Protein AF-D3AUE5-F1 (afdb_monomer_lite)

Structure (mmCIF, N/CA/C/O backbone):
data_AF-D3AUE5-F1
#
_entry.id   AF-D3AUE5-F1
#
loop_
_atom_site.group_PDB
_atom_site.id
_atom_site.type_symbol
_atom_site.label_atom_id
_atom_site.label_alt_id
_atom_site.label_comp_id
_atom_site.label_asym_id
_atom_site.label_entity_id
_atom_site.label_seq_id
_atom_site.pdbx_PDB_ins_code
_atom_site.Cartn_x
_atom_site.Cartn_y
_atom_site.Cartn_z
_atom_site.occupancy
_atom_site.B_iso_or_equiv
_atom_site.auth_seq_id
_atom_site.auth_comp_id
_atom_site.auth_asym_id
_atom_site.auth_atom_id
_atom_site.pdbx_PDB_model_num
ATOM 1 N N . MET A 1 1 ? 29.375 -4.337 -26.519 1.00 60.84 1 MET A N 1
ATOM 2 C CA . MET A 1 1 ? 27.931 -4.620 -26.569 1.00 60.84 1 MET A CA 1
ATOM 3 C C . MET A 1 1 ? 27.412 -4.008 -27.846 1.00 60.84 1 MET A C 1
ATOM 5 O O . MET A 1 1 ? 27.765 -2.870 -28.140 1.00 60.84 1 MET A O 1
ATOM 9 N N . ASP A 1 2 ? 26.705 -4.788 -28.654 1.00 84.19 2 ASP A N 1
ATOM 10 C CA . ASP A 1 2 ? 26.180 -4.308 -29.927 1.00 84.19 2 ASP A CA 1
ATOM 11 C C . ASP A 1 2 ? 25.014 -3.338 -29.660 1.00 84.19 2 ASP A C 1
ATOM 13 O O . ASP A 1 2 ? 24.219 -3.531 -28.738 1.00 84.19 2 ASP A O 1
ATOM 17 N N . ARG A 1 3 ? 24.875 -2.277 -30.460 1.00 83.62 3 AR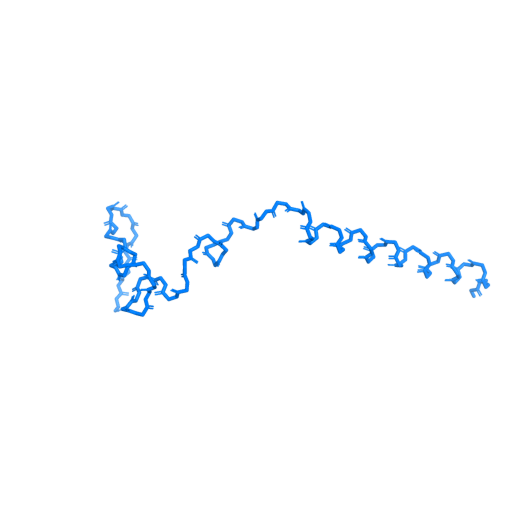G A N 1
ATOM 18 C CA . ARG A 1 3 ? 23.870 -1.215 -30.234 1.00 83.62 3 ARG A CA 1
ATOM 19 C C . ARG A 1 3 ? 22.436 -1.766 -30.251 1.00 83.62 3 ARG A C 1
ATOM 21 O O . ARG A 1 3 ? 21.525 -1.210 -29.639 1.00 83.62 3 ARG A O 1
AT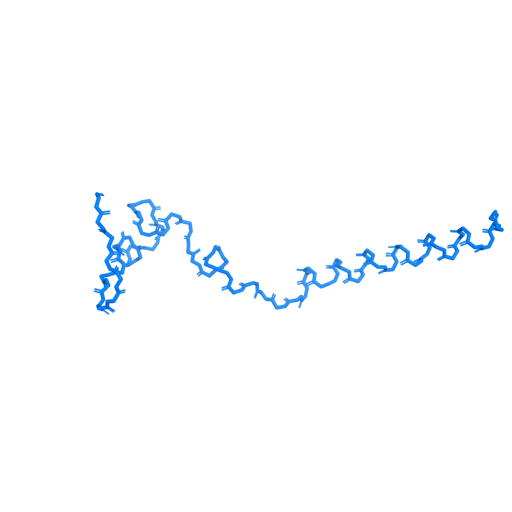OM 28 N N . LYS A 1 4 ? 22.241 -2.885 -30.956 1.00 82.69 4 LYS A N 1
ATOM 29 C CA . LYS A 1 4 ? 20.984 -3.644 -31.000 1.00 82.69 4 LYS A CA 1
ATOM 30 C C . LYS A 1 4 ? 20.703 -4.384 -29.691 1.00 82.69 4 LYS A C 1
ATOM 32 O O . LYS A 1 4 ? 19.549 -4.438 -29.270 1.00 82.69 4 LYS A O 1
ATOM 37 N N . GLU A 1 5 ? 21.735 -4.918 -29.041 1.00 83.88 5 GLU A N 1
ATOM 38 C CA . GLU A 1 5 ? 21.621 -5.620 -27.757 1.00 83.88 5 GLU A CA 1
ATOM 39 C C . GLU A 1 5 ? 21.265 -4.644 -26.632 1.00 83.88 5 GLU A C 1
ATOM 41 O O . GLU A 1 5 ? 20.362 -4.914 -25.841 1.00 83.88 5 GLU A O 1
ATOM 46 N N . GLU A 1 6 ? 21.890 -3.464 -26.607 1.00 84.88 6 GLU A N 1
ATOM 47 C CA . GLU A 1 6 ? 21.561 -2.400 -25.648 1.00 84.88 6 GLU A CA 1
ATOM 48 C C . GLU A 1 6 ? 20.099 -1.951 -25.769 1.00 84.88 6 GLU A C 1
ATOM 50 O O . GLU A 1 6 ? 19.387 -1.828 -24.768 1.00 84.88 6 GLU A O 1
ATOM 55 N N . HIS A 1 7 ? 19.616 -1.773 -27.001 1.00 86.62 7 HIS A N 1
ATOM 56 C CA . HIS A 1 7 ? 18.226 -1.411 -27.257 1.00 86.62 7 HIS A CA 1
ATOM 57 C C . HIS A 1 7 ? 17.247 -2.523 -26.842 1.00 86.62 7 HIS A C 1
ATOM 59 O O . HIS A 1 7 ? 16.204 -2.244 -26.245 1.00 86.62 7 HIS A O 1
ATOM 65 N N . ALA A 1 8 ? 17.584 -3.790 -27.106 1.00 90.62 8 ALA A N 1
ATOM 66 C CA . ALA A 1 8 ? 16.772 -4.930 -26.689 1.00 90.62 8 ALA A CA 1
ATOM 67 C C . ALA A 1 8 ? 16.659 -5.023 -25.157 1.00 90.62 8 ALA A C 1
ATOM 69 O O . ALA A 1 8 ? 15.555 -5.195 -24.632 1.00 90.62 8 ALA A O 1
ATOM 70 N N . MET A 1 9 ? 17.769 -4.825 -24.435 1.00 89.62 9 MET A N 1
ATOM 71 C CA . MET A 1 9 ? 17.780 -4.797 -22.969 1.00 89.62 9 MET A CA 1
ATOM 72 C C . MET A 1 9 ? 16.948 -3.638 -22.409 1.00 89.62 9 MET A C 1
ATOM 74 O O . MET A 1 9 ? 16.152 -3.837 -21.487 1.00 89.62 9 MET A O 1
ATOM 78 N N . ALA A 1 10 ? 17.069 -2.436 -22.983 1.00 89.25 10 ALA A N 1
ATOM 79 C CA . ALA A 1 10 ? 16.283 -1.276 -22.564 1.00 89.25 10 ALA A CA 1
ATOM 80 C C . ALA A 1 10 ? 14.774 -1.506 -22.761 1.00 89.25 10 ALA A C 1
ATOM 82 O O . ALA A 1 10 ? 13.973 -1.223 -21.864 1.00 89.25 10 ALA A O 1
ATOM 83 N N . LEU A 1 11 ? 14.383 -2.086 -23.901 1.00 90.19 11 LEU A N 1
ATOM 84 C CA . LEU A 1 11 ? 12.991 -2.420 -24.196 1.00 90.19 11 LEU A CA 1
ATOM 85 C C . LEU A 1 11 ? 12.446 -3.487 -23.235 1.00 90.19 11 LEU A C 1
ATOM 87 O O . LEU A 1 11 ? 11.318 -3.369 -22.752 1.00 90.19 11 LEU A O 1
ATOM 91 N N . GLN A 1 12 ? 13.242 -4.510 -22.916 1.00 89.00 12 GLN A N 1
ATOM 92 C CA . GLN A 1 12 ? 12.862 -5.541 -21.951 1.00 89.00 12 GLN A CA 1
ATOM 93 C C . GLN A 1 12 ? 12.687 -4.959 -20.542 1.00 89.00 12 GLN A C 1
ATOM 95 O O . GLN A 1 12 ? 11.692 -5.251 -19.875 1.00 89.00 12 GLN A O 1
ATOM 100 N N . ALA A 1 13 ? 13.597 -4.086 -20.104 1.00 89.12 13 ALA A N 1
ATOM 101 C CA . ALA A 1 13 ? 13.495 -3.404 -18.818 1.00 89.12 13 ALA A CA 1
ATOM 102 C C . ALA A 1 13 ? 12.247 -2.508 -18.739 1.00 89.12 13 ALA A C 1
ATOM 104 O O . ALA A 1 13 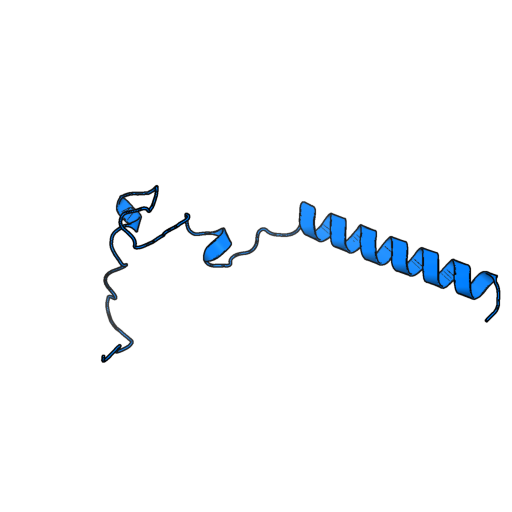? 11.545 -2.513 -17.725 1.00 89.12 13 ALA A O 1
ATOM 105 N N . ALA A 1 14 ? 11.929 -1.777 -19.811 1.00 87.75 14 ALA A N 1
ATOM 106 C CA . ALA A 1 14 ? 10.720 -0.961 -19.890 1.00 87.75 14 ALA A CA 1
ATOM 107 C C . ALA A 1 14 ? 9.445 -1.818 -19.790 1.00 87.75 14 ALA A C 1
ATOM 109 O O . ALA A 1 14 ? 8.558 -1.508 -18.995 1.00 87.75 14 ALA A O 1
ATOM 110 N N . ARG A 1 15 ? 9.384 -2.945 -20.513 1.00 84.06 15 ARG A N 1
ATOM 111 C CA . ARG A 1 15 ? 8.267 -3.902 -20.429 1.00 84.06 15 ARG A CA 1
ATOM 112 C C . ARG A 1 15 ? 8.114 -4.491 -19.028 1.00 84.06 15 ARG A C 1
ATOM 114 O O . ARG A 1 15 ? 7.002 -4.559 -18.513 1.00 84.06 15 ARG A O 1
ATOM 121 N N . ALA A 1 16 ? 9.219 -4.862 -18.381 1.00 84.00 16 ALA A N 1
ATOM 122 C CA . ALA A 1 16 ? 9.195 -5.385 -17.017 1.00 84.00 16 ALA A CA 1
ATOM 123 C C . ALA A 1 16 ? 8.671 -4.349 -16.006 1.00 84.00 16 ALA A C 1
ATOM 125 O O . ALA A 1 16 ? 7.932 -4.703 -15.088 1.00 84.00 16 ALA A O 1
ATOM 126 N N . ARG A 1 17 ? 9.020 -3.065 -16.172 1.00 79.12 17 ARG A N 1
ATOM 127 C CA . ARG A 1 17 ? 8.475 -1.973 -15.347 1.00 79.12 17 ARG A CA 1
ATOM 128 C C . ARG A 1 17 ? 6.975 -1.783 -15.582 1.00 79.12 17 ARG A C 1
ATOM 130 O O . ARG A 1 17 ? 6.234 -1.700 -14.607 1.00 79.12 17 ARG A O 1
ATOM 137 N N . ALA A 1 18 ? 6.530 -1.787 -16.840 1.00 79.69 18 ALA A N 1
ATOM 138 C CA . ALA A 1 18 ? 5.115 -1.653 -17.189 1.00 79.69 18 ALA A CA 1
ATOM 139 C C . ALA A 1 18 ? 4.265 -2.801 -16.614 1.00 79.69 18 ALA A C 1
ATOM 141 O O . ALA A 1 18 ? 3.263 -2.548 -15.951 1.00 79.69 18 ALA A O 1
ATOM 142 N N . ALA A 1 19 ? 4.711 -4.053 -16.758 1.00 72.44 19 ALA A N 1
ATOM 143 C CA . ALA A 1 19 ? 4.011 -5.213 -16.201 1.00 72.44 19 ALA A CA 1
ATOM 144 C C . ALA A 1 19 ? 3.895 -5.149 -14.666 1.00 72.44 19 ALA A C 1
ATOM 146 O O . ALA A 1 19 ? 2.851 -5.467 -14.097 1.00 72.44 19 ALA A O 1
ATOM 147 N N . LYS A 1 20 ? 4.947 -4.681 -13.977 1.00 76.19 20 LYS A N 1
ATOM 148 C CA . LYS A 1 20 ? 4.904 -4.454 -12.522 1.00 76.19 20 LYS A CA 1
ATOM 149 C C . LYS A 1 20 ? 3.907 -3.361 -12.143 1.00 76.19 20 LYS A C 1
ATOM 151 O O . LYS A 1 20 ? 3.196 -3.516 -11.158 1.00 76.19 20 LYS A O 1
ATOM 156 N N . GLN A 1 21 ? 3.831 -2.281 -12.916 1.00 77.25 21 GLN A N 1
ATOM 157 C CA . GLN A 1 21 ? 2.873 -1.204 -12.677 1.00 77.25 21 GLN A CA 1
ATOM 158 C C . GLN A 1 21 ? 1.426 -1.683 -12.850 1.00 77.25 21 GLN A C 1
ATOM 160 O O . GLN A 1 21 ? 0.583 -1.396 -12.003 1.00 77.25 21 GLN A O 1
ATOM 165 N N . GLU A 1 22 ? 1.139 -2.463 -13.894 1.00 73.81 22 GLU A N 1
ATOM 166 C CA . GLU A 1 22 ? -0.187 -3.056 -14.087 1.00 73.81 22 GLU A CA 1
ATOM 167 C C . GLU A 1 22 ? -0.567 -4.001 -12.945 1.00 73.81 22 GLU A C 1
ATOM 169 O O . GLU A 1 22 ? -1.702 -3.954 -12.473 1.00 73.81 22 GLU A O 1
ATOM 174 N N . TYR A 1 23 ? 0.381 -4.802 -12.449 1.00 77.44 23 TYR A N 1
ATOM 175 C CA . TYR A 1 23 ? 0.162 -5.671 -11.294 1.00 77.44 23 TYR A CA 1
ATOM 176 C C . TYR A 1 23 ? -0.086 -4.884 -10.000 1.00 77.44 23 TYR A C 1
ATOM 178 O O . TYR A 1 23 ? -0.935 -5.268 -9.206 1.00 77.44 23 TYR A O 1
ATOM 186 N N . ILE A 1 24 ? 0.597 -3.758 -9.788 1.00 77.25 24 ILE A N 1
ATOM 187 C CA . ILE A 1 24 ? 0.344 -2.893 -8.623 1.00 77.25 24 ILE A CA 1
ATOM 188 C C . ILE A 1 24 ? -1.076 -2.309 -8.670 1.00 77.25 24 ILE A C 1
ATOM 190 O O . ILE A 1 24 ? -1.727 -2.198 -7.635 1.00 77.25 24 ILE A O 1
ATOM 194 N N . LEU A 1 25 ? -1.565 -1.947 -9.860 1.00 80.00 25 LEU A N 1
ATOM 195 C CA . LEU A 1 25 ? -2.877 -1.314 -10.025 1.00 80.00 25 LEU A CA 1
ATOM 196 C C . LEU A 1 25 ? -4.044 -2.312 -10.052 1.00 80.00 25 LEU A C 1
ATOM 198 O O . LEU A 1 25 ? -5.104 -2.023 -9.504 1.00 80.00 25 LEU A O 1
ATOM 202 N N . LYS A 1 26 ? -3.874 -3.456 -10.724 1.00 83.81 26 LYS A N 1
ATOM 203 C CA . LYS A 1 26 ? -4.941 -4.444 -10.982 1.00 83.81 26 LYS A CA 1
ATOM 204 C C . LYS A 1 26 ? -4.779 -5.742 -10.196 1.00 83.81 26 LYS A C 1
ATOM 206 O O . LYS A 1 26 ? -5.655 -6.602 -10.260 1.00 83.81 26 LYS A O 1
ATOM 211 N N . GLY A 1 27 ? -3.655 -5.914 -9.510 1.00 82.12 27 GLY A N 1
ATOM 212 C CA . GLY A 1 27 ? -3.386 -7.097 -8.712 1.00 82.12 27 GLY A CA 1
ATOM 213 C C . GLY A 1 27 ? -4.376 -7.253 -7.557 1.00 82.12 27 GLY A C 1
ATOM 214 O O . GLY A 1 27 ? -5.104 -6.317 -7.206 1.00 82.12 27 GLY A O 1
ATOM 215 N N . PRO A 1 28 ? -4.418 -8.446 -6.947 1.00 83.31 28 PRO A N 1
ATOM 216 C CA . PRO A 1 28 ? -5.233 -8.668 -5.766 1.00 83.31 28 PRO A CA 1
ATOM 217 C C . PRO A 1 28 ? -4.826 -7.682 -4.670 1.00 83.31 28 PRO A C 1
ATOM 219 O O . PRO A 1 28 ? -3.638 -7.437 -4.441 1.00 83.31 28 PRO A O 1
ATOM 222 N N . ARG A 1 29 ? -5.821 -7.117 -3.976 1.00 82.31 29 ARG A N 1
ATOM 223 C CA . ARG A 1 29 ? -5.544 -6.249 -2.830 1.00 82.31 29 ARG A CA 1
ATOM 224 C C . ARG A 1 29 ? -4.734 -7.036 -1.796 1.00 82.31 29 ARG A C 1
ATOM 226 O O . ARG A 1 29 ? -5.057 -8.200 -1.544 1.00 82.31 29 ARG A O 1
ATOM 233 N N . PRO A 1 30 ? -3.702 -6.429 -1.191 1.00 83.81 30 PRO A N 1
ATOM 234 C CA . PRO A 1 30 ? -2.941 -7.097 -0.151 1.00 83.81 30 PRO A CA 1
ATOM 235 C C . PRO A 1 30 ? -3.872 -7.490 1.000 1.00 83.81 30 PRO A C 1
ATOM 237 O O . PRO A 1 30 ? -4.710 -6.704 1.432 1.00 83.81 30 PRO A O 1
ATOM 240 N N . VAL A 1 31 ? -3.708 -8.711 1.502 1.00 88.06 31 VAL A N 1
ATOM 241 C CA . VAL A 1 31 ? -4.454 -9.246 2.658 1.00 88.06 31 VAL A CA 1
ATOM 242 C C . VAL A 1 31 ? -3.708 -9.015 3.977 1.00 88.06 31 VAL A C 1
ATOM 244 O O . VAL A 1 31 ? -3.935 -9.700 4.971 1.00 88.06 31 VAL A O 1
ATOM 247 N N . THR A 1 32 ? -2.764 -8.072 3.988 1.00 86.69 32 THR A N 1
ATOM 248 C CA . THR A 1 32 ? -1.992 -7.726 5.183 1.00 86.69 32 THR A CA 1
ATOM 249 C C . THR A 1 32 ? -2.871 -6.993 6.191 1.00 86.69 32 THR A C 1
ATOM 251 O O . THR A 1 32 ? -3.785 -6.264 5.813 1.00 86.69 32 THR A O 1
ATOM 254 N N . HIS A 1 33 ? -2.541 -7.102 7.482 1.00 84.44 33 HIS A N 1
ATOM 255 C CA . HIS A 1 33 ? -3.272 -6.410 8.551 1.00 84.44 33 HIS A CA 1
ATOM 256 C C . HIS A 1 33 ? -3.411 -4.902 8.284 1.00 84.44 33 HIS A C 1
ATOM 258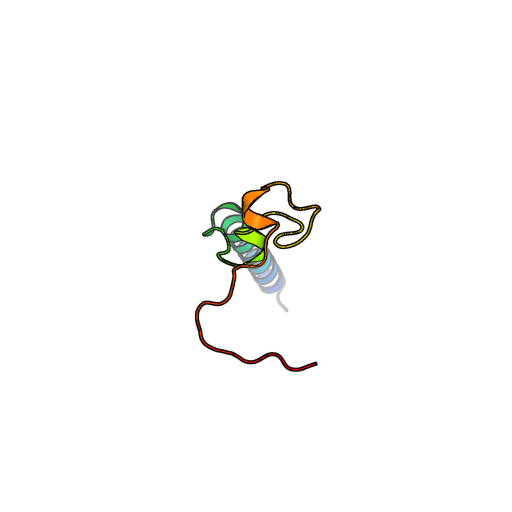 O O . HIS A 1 33 ? -4.472 -4.334 8.496 1.00 84.44 33 HIS A O 1
ATOM 264 N N . SER A 1 34 ? -2.367 -4.246 7.771 1.00 82.62 34 SER A N 1
ATOM 265 C CA . SER A 1 34 ? -2.396 -2.821 7.405 1.00 82.62 34 SER A CA 1
ATOM 266 C C . SER A 1 34 ? -3.327 -2.481 6.237 1.00 82.62 34 SER A C 1
ATOM 268 O O . SER A 1 34 ? -3.758 -1.340 6.122 1.00 82.62 34 SER A O 1
ATOM 270 N N . ALA A 1 35 ? -3.618 -3.444 5.363 1.00 85.94 35 ALA A N 1
ATOM 271 C CA . ALA A 1 35 ? -4.502 -3.266 4.219 1.00 85.94 35 ALA A CA 1
ATOM 272 C C . ALA A 1 35 ? -5.964 -3.593 4.553 1.00 85.94 35 ALA A C 1
ATOM 274 O O . ALA A 1 35 ? -6.874 -3.060 3.920 1.00 85.94 35 ALA A O 1
ATOM 275 N N . THR A 1 36 ? -6.193 -4.466 5.539 1.00 88.62 36 THR A N 1
ATOM 276 C CA . THR A 1 36 ? -7.533 -4.910 5.942 1.00 88.62 36 THR A CA 1
ATOM 277 C C . THR A 1 36 ? -8.071 -4.171 7.166 1.00 88.62 36 THR A C 1
ATOM 279 O O . THR A 1 36 ? -9.285 -4.079 7.324 1.00 88.62 36 THR A O 1
ATOM 282 N N . MET A 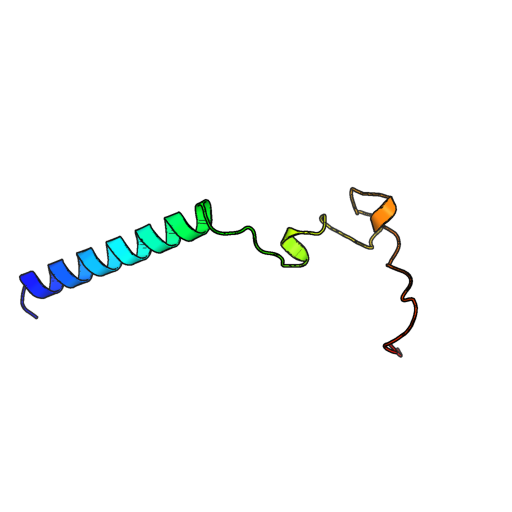1 37 ? -7.200 -3.658 8.039 1.00 90.38 37 MET A N 1
ATOM 283 C CA . MET A 1 37 ? -7.588 -3.007 9.292 1.00 90.38 37 MET A CA 1
ATOM 284 C C . MET A 1 37 ? -7.502 -1.482 9.187 1.00 90.38 37 MET A C 1
ATOM 286 O O . MET A 1 37 ? -6.606 -0.955 8.526 1.00 90.38 37 MET A O 1
ATOM 290 N N . PRO A 1 38 ? -8.398 -0.747 9.869 1.00 89.25 38 PRO A N 1
ATOM 291 C CA . PRO A 1 38 ? -8.345 0.706 9.894 1.00 89.25 38 PRO A CA 1
ATOM 292 C C . PRO A 1 38 ? -7.096 1.219 10.620 1.00 89.25 38 PRO A C 1
ATOM 294 O O . PRO A 1 38 ? -6.508 0.539 11.469 1.00 89.25 38 PRO A O 1
ATOM 297 N N . ALA A 1 39 ? -6.734 2.471 10.335 1.00 89.50 39 ALA A N 1
ATOM 298 C CA . ALA A 1 39 ? -5.676 3.166 11.055 1.00 89.50 39 ALA A CA 1
ATOM 299 C C . ALA A 1 39 ? -5.930 3.149 12.572 1.00 89.50 39 ALA A C 1
ATOM 301 O O . ALA A 1 39 ? -7.073 3.244 13.030 1.00 89.50 39 ALA A O 1
ATOM 302 N N . TYR A 1 40 ? -4.850 3.026 13.348 1.00 89.25 40 TYR A N 1
ATOM 303 C CA . TYR A 1 40 ? -4.890 3.032 14.814 1.00 89.25 40 TYR A CA 1
ATOM 304 C C . TYR A 1 40 ? -5.811 1.967 15.432 1.00 89.25 40 TYR A C 1
ATOM 306 O O . TYR A 1 40 ? -6.339 2.163 16.531 1.00 89.25 40 TYR A O 1
ATOM 314 N N . CYS A 1 41 ? -6.022 0.842 14.739 1.00 89.12 41 CYS A N 1
ATOM 315 C CA . CYS A 1 41 ? -6.775 -0.292 15.266 1.00 89.12 41 CYS A CA 1
ATOM 316 C C . CYS A 1 41 ? -6.285 -0.693 16.670 1.00 89.12 41 CYS A C 1
ATOM 318 O O . CYS A 1 41 ? -5.085 -0.682 16.936 1.00 89.12 41 CYS A O 1
ATOM 320 N N . TYR A 1 42 ? -7.220 -1.039 17.560 1.00 87.81 42 TYR A N 1
ATOM 321 C CA . TYR A 1 42 ? -6.984 -1.370 18.975 1.00 87.81 42 TYR A CA 1
ATOM 322 C C . TYR A 1 42 ? -6.492 -0.217 19.856 1.00 87.81 42 TYR A C 1
ATOM 324 O O . TYR A 1 42 ? -6.057 -0.441 20.983 1.00 87.81 42 TYR A O 1
ATOM 332 N N . THR A 1 43 ? -6.600 1.022 19.378 1.00 88.81 43 THR A N 1
ATOM 333 C CA . THR A 1 43 ? -6.337 2.226 20.176 1.00 88.81 43 THR A CA 1
ATOM 334 C C . THR A 1 43 ? -7.576 3.119 20.231 1.00 88.81 43 THR A C 1
ATOM 336 O O . THR A 1 43 ? -8.485 2.992 19.408 1.00 88.81 43 THR A O 1
ATOM 339 N N . ALA A 1 44 ? -7.603 4.077 21.162 1.00 87.81 44 ALA A N 1
ATOM 340 C CA . ALA A 1 44 ? -8.696 5.046 21.284 1.00 87.81 44 ALA A CA 1
ATOM 341 C C . ALA A 1 44 ? -8.894 5.921 20.028 1.00 87.81 44 ALA A C 1
ATOM 343 O O . ALA A 1 44 ? -10.004 6.394 19.788 1.00 87.81 44 ALA A O 1
ATOM 344 N N . ALA A 1 45 ? -7.846 6.094 19.214 1.00 90.38 45 ALA A N 1
ATOM 345 C CA . ALA A 1 45 ? -7.867 6.892 17.990 1.00 90.38 45 ALA A CA 1
ATOM 346 C C . ALA A 1 45 ? -8.438 6.143 16.769 1.00 90.38 45 ALA A C 1
ATOM 348 O O . ALA A 1 45 ? -8.536 6.725 15.690 1.00 90.38 45 ALA A O 1
ATOM 349 N N . CYS A 1 46 ? -8.825 4.865 16.905 1.00 91.00 46 CYS A N 1
ATOM 350 C CA . CYS A 1 46 ? -9.394 4.108 15.789 1.00 91.00 46 CYS A CA 1
ATOM 351 C C . CYS A 1 46 ? -10.714 4.742 15.302 1.00 91.00 46 CYS A C 1
ATOM 353 O O . CYS A 1 46 ? -11.586 5.046 16.132 1.00 91.00 46 CYS A O 1
ATOM 355 N N . PRO A 1 47 ? -10.921 4.903 13.981 1.00 90.75 47 PRO A N 1
ATOM 356 C CA . PRO A 1 47 ? -12.168 5.438 13.443 1.00 90.75 47 PRO A CA 1
ATOM 357 C C . PRO A 1 47 ? -13.366 4.503 13.664 1.00 90.75 47 PRO A C 1
ATOM 359 O O . PRO A 1 47 ? -14.477 5.002 13.796 1.00 90.75 47 PRO A O 1
ATOM 362 N N . ASP A 1 48 ? -13.166 3.180 13.762 1.00 89.19 48 ASP A N 1
ATOM 363 C CA . ASP A 1 48 ? -14.229 2.228 14.123 1.00 89.19 48 ASP A CA 1
ATOM 364 C C . ASP A 1 48 ? -14.225 1.975 15.647 1.00 89.19 48 ASP A C 1
ATOM 366 O O . ASP A 1 48 ? -13.300 1.338 16.164 1.00 89.19 48 ASP A O 1
ATOM 370 N N . PRO A 1 49 ? -15.259 2.415 16.395 1.00 87.38 49 PRO A N 1
ATOM 371 C CA . PRO A 1 49 ? -15.338 2.221 17.842 1.00 87.38 49 PRO A CA 1
ATOM 372 C C . PRO A 1 49 ? -15.327 0.754 18.285 1.00 87.38 49 PRO A C 1
ATOM 374 O O . PRO A 1 49 ? -14.864 0.452 19.386 1.00 87.38 49 PRO A O 1
ATOM 377 N N . ARG A 1 50 ? -15.811 -0.172 17.446 1.00 86.00 50 ARG A N 1
ATOM 378 C CA . ARG A 1 50 ? -15.869 -1.610 17.763 1.00 86.00 50 ARG A CA 1
ATOM 379 C C . ARG A 1 50 ? -14.479 -2.237 17.780 1.00 86.00 50 ARG A C 1
ATOM 381 O O . ARG A 1 50 ? -14.248 -3.185 18.524 1.00 86.00 50 ARG A O 1
ATOM 388 N N . LEU A 1 51 ? -13.560 -1.666 17.004 1.00 85.19 51 LEU A N 1
ATOM 389 C CA . LEU A 1 51 ? -12.170 -2.099 16.880 1.00 85.19 51 LEU A CA 1
ATOM 390 C C . LEU A 1 51 ? -11.219 -1.348 17.825 1.00 85.19 51 LEU A C 1
ATOM 392 O O . LEU A 1 51 ? -10.030 -1.651 17.855 1.00 85.19 51 LEU A O 1
ATOM 396 N N . ARG A 1 52 ? -11.713 -0.391 18.628 1.00 87.81 52 ARG A N 1
ATOM 397 C CA . ARG A 1 52 ? -10.911 0.289 19.670 1.00 87.81 52 ARG A CA 1
ATOM 398 C C . ARG A 1 52 ? -10.554 -0.630 20.828 1.00 87.81 52 ARG A C 1
ATOM 400 O O . ARG A 1 52 ? -9.563 -0.401 21.511 1.00 87.81 52 ARG A O 1
ATOM 407 N N . LYS A 1 53 ? -11.383 -1.644 21.079 1.00 79.12 53 LYS A N 1
ATOM 408 C CA . LYS A 1 53 ? -11.120 -2.628 22.126 1.00 79.12 53 LYS A CA 1
ATOM 409 C C . LYS A 1 53 ? -10.187 -3.693 21.553 1.00 79.12 53 LYS A C 1
ATOM 411 O O . LYS A 1 53 ? -10.470 -4.187 20.460 1.00 79.12 53 LYS A O 1
ATOM 416 N N . PRO A 1 54 ? -9.107 -4.069 22.258 1.00 69.25 54 PRO A N 1
ATOM 417 C CA . PRO A 1 54 ? -8.299 -5.202 21.836 1.00 69.25 54 PRO A CA 1
ATOM 418 C C . PRO A 1 54 ? -9.208 -6.427 21.717 1.00 69.25 54 PRO A C 1
ATOM 420 O O . PRO A 1 54 ? -10.097 -6.624 22.554 1.00 69.25 54 PRO A O 1
ATOM 423 N N . ILE A 1 55 ? -9.005 -7.238 20.674 1.00 68.12 55 ILE A N 1
ATOM 424 C CA . ILE A 1 55 ? -9.682 -8.531 20.560 1.00 68.12 55 ILE A CA 1
ATOM 425 C C . ILE A 1 55 ? -9.305 -9.295 21.826 1.00 68.12 55 ILE A C 1
ATOM 427 O O . ILE A 1 55 ? -8.149 -9.679 22.000 1.00 68.12 55 ILE A O 1
ATOM 431 N N . ARG A 1 56 ? -10.259 -9.458 22.752 1.00 60.78 56 ARG A N 1
ATOM 432 C CA . ARG A 1 56 ? -10.081 -10.320 23.921 1.00 60.78 56 ARG A CA 1
ATOM 433 C C . ARG A 1 56 ? -9.670 -11.681 23.373 1.00 60.78 56 ARG A C 1
ATOM 435 O O . ARG A 1 56 ? -10.493 -12.357 22.758 1.00 60.78 56 ARG A O 1
ATOM 442 N N . LYS A 1 57 ? -8.398 -12.052 23.548 1.00 55.62 57 LYS A N 1
ATOM 443 C CA . LYS A 1 57 ? -7.900 -13.375 23.176 1.00 55.62 57 LYS A CA 1
ATOM 444 C C . LYS A 1 57 ? -8.776 -14.399 23.893 1.00 55.62 57 LYS A C 1
ATOM 446 O O . LYS A 1 57 ? -8.687 -14.540 25.111 1.00 55.62 57 LYS A O 1
ATOM 451 N N . ARG A 1 58 ? -9.625 -15.118 23.161 1.00 52.50 58 ARG A N 1
ATOM 452 C CA . ARG A 1 58 ? -10.155 -16.386 23.653 1.00 52.50 58 ARG A CA 1
ATOM 453 C C . ARG A 1 58 ? -9.106 -17.439 23.301 1.00 52.50 58 ARG A C 1
ATOM 455 O O . ARG A 1 58 ? -9.081 -17.928 22.182 1.00 52.50 58 ARG A O 1
ATOM 462 N N . THR A 1 59 ? -8.261 -17.728 24.295 1.00 49.75 59 THR A N 1
ATOM 463 C CA . THR A 1 59 ? -7.325 -18.867 24.412 1.00 49.75 59 THR A CA 1
ATOM 464 C C . THR A 1 59 ? -6.166 -18.960 23.409 1.00 49.75 59 THR A C 1
ATOM 466 O O . THR A 1 59 ? -6.365 -19.215 22.230 1.00 49.75 59 THR A O 1
ATOM 469 N N . GLY A 1 60 ? -4.940 -18.864 23.941 1.00 49.00 60 GLY A N 1
ATOM 470 C CA . GLY A 1 60 ? -3.708 -19.345 23.306 1.00 49.00 60 GLY A CA 1
ATOM 471 C C . GLY A 1 60 ? -2.678 -18.247 23.037 1.00 49.00 60 GLY A C 1
ATOM 472 O O . GLY A 1 60 ? -2.797 -17.503 22.070 1.00 49.00 60 GLY A O 1
ATOM 473 N N . GLY A 1 61 ? -1.653 -18.155 23.884 1.00 42.91 61 GLY A N 1
ATOM 474 C CA . GLY A 1 61 ? -0.482 -17.304 23.651 1.00 42.91 61 GLY A CA 1
ATOM 475 C C . GLY A 1 61 ? -0.328 -16.205 24.692 1.00 42.91 61 GLY A C 1
ATOM 476 O O . GLY A 1 61 ? -0.700 -15.051 24.457 1.00 42.91 61 GLY A O 1
ATOM 477 N N . GLU A 1 62 ? 0.191 -16.639 25.833 1.00 45.06 62 GLU A N 1
ATOM 478 C CA . GLU A 1 62 ? 0.927 -15.901 26.856 1.00 45.06 62 GLU A CA 1
ATOM 479 C C . GLU A 1 62 ? 1.651 -14.655 26.312 1.00 45.06 62 GLU A C 1
ATOM 481 O O . GLU A 1 62 ? 2.324 -14.706 25.283 1.00 45.06 62 GLU A O 1
ATOM 486 N N . ALA A 1 63 ? 1.493 -13.527 26.998 1.00 41.28 63 ALA A N 1
ATOM 487 C CA . ALA A 1 63 ? 2.404 -12.396 26.894 1.00 41.28 63 ALA A CA 1
ATOM 488 C C . ALA A 1 63 ? 2.592 -11.862 28.314 1.00 41.28 63 ALA A C 1
ATOM 490 O O . ALA A 1 63 ? 1.729 -11.178 28.862 1.00 41.28 63 ALA A O 1
ATOM 491 N N . VAL A 1 64 ? 3.683 -12.326 28.911 1.00 46.38 64 VAL A N 1
ATOM 492 C CA . VAL A 1 64 ? 4.254 -11.897 30.185 1.00 46.38 64 VAL A CA 1
ATOM 493 C C . VAL A 1 64 ? 4.987 -10.573 29.952 1.00 46.38 64 VAL A C 1
ATOM 495 O O . VAL A 1 64 ? 5.653 -10.442 28.923 1.00 46.38 64 VAL A O 1
ATOM 498 N N . GLY A 1 65 ? 4.912 -9.645 30.910 1.00 36.06 65 GLY A N 1
ATOM 499 C CA . GLY A 1 65 ? 5.763 -8.449 30.981 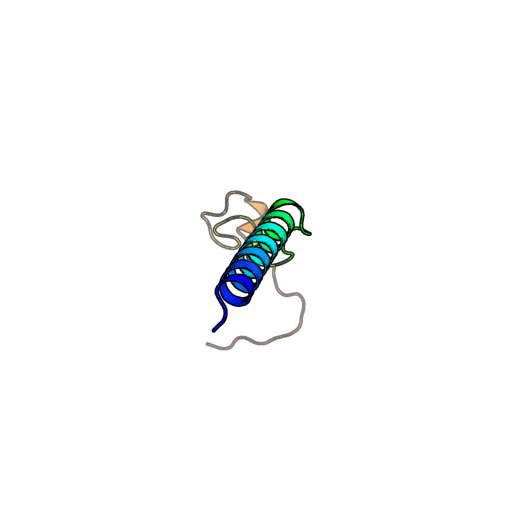1.00 36.06 65 GLY A CA 1
ATOM 500 C C . GLY A 1 65 ? 4.989 -7.155 31.124 1.00 36.06 65 GLY A C 1
ATOM 501 O O . GLY A 1 65 ? 4.656 -6.571 30.072 1.00 36.06 65 GLY A O 1
#

Secondary structure (DSSP, 8-state):
--HHHHHHHHHHHHHHHHHHHHHHHHSPPP-SHHHHSPTTTTSTT-SSGGGSS-----S------

pLDDT: mean 78.47, std 14.51, range [36.06, 91.0]

Sequence (65 aa):
MDRKEEHAMALQAARARAAKQEYILKGPRPVTHSATMPAYCYTAACPDPRLRKPIRKRTGGEAVG

Organism: NCBI:txid566550

Radius of gyration: 22.98 Å; chains: 1; bounding box: 44×26×62 Å

Foldseek 3Di:
DDPVVVVVVVVVVVVVVVVVVCCVVVNDQDPDCPRPAAPPFCDPPGPDPVRVNPPPDPDDDDDDD